Protein AF-A0A3N5GEI8-F1 (afdb_monomer)

Foldseek 3Di:
DDADPQKDWDADPQQKIAIDGDAKDKDKDCPQWDDWPVVPDDPPDDIDIHGIDIDIHDHQWMARRVVRDIDDHDPPPPPPVPPPPDDPDPPDPPPPDDDDDDDDDDD

Secondary structure (DSSP, 8-state):
-EE-TTEEEEE-TTSEEEEEESS-EEEEE-TT--EE-TTTPPTTSPPPEES-EEEEE-TT-EEETTTTEEEPPS------TT--S--SS------------------

Radius of g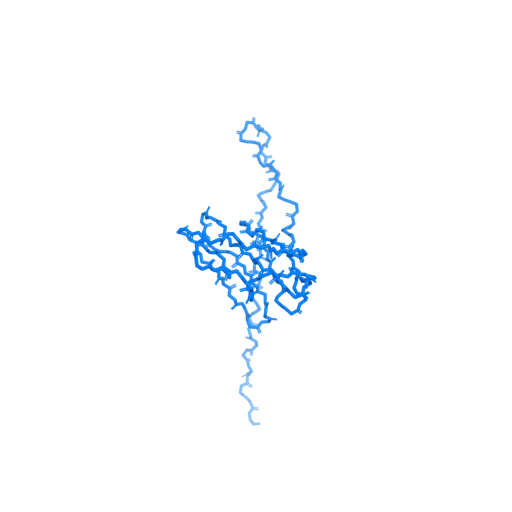yration: 20.86 Å; Cα contacts (8 Å, |Δi|>4): 146; chains: 1; bounding box: 71×23×58 Å

pLDDT: mean 81.74, std 20.76, range [34.25, 97.88]

Nearest PDB structures (foldseek):
  7uqv-assembly1_A  TM=9.604E-01  e=1.994E-05  Pseudobacteroides cellulosolvens ATCC 35603 = DSM 2933
  7uqv-assembly1_B  TM=9.614E-01  e=2.243E-05  Pseudobacteroides cellulosolvens ATCC 35603 = DSM 2933
  7uqv-assembly2_C  TM=9.634E-01  e=3.387E-05  Pseudobacteroides cellulosolvens ATCC 35603 = DSM 2933
  7uqw-assembly1_A  TM=9.668E-01  e=4.821E-05  Synechocystis sp. PCC 6803
  3en0-assembly2_C-2  TM=9.534E-01  e=4.821E-05  Synechocystis sp. PCC 6803

Mean predicted aligned error: 12.39 Å

Sequence (107 aa):
MGIDEDTAALLSGDGVLSDLGAGAVMVVDASGMRFTDSHAIHRGQPVAMMGLKVDFLTTGCKYDLKKREGIVPPPMVHFDPMDRRAPARPPVLLEEMPVGEEGDGGE

Solvent-accessible surface area (backbone atoms only — not comparable to full-atom values): 7064 Å² total; per-residue (Å²): 114,51,69,36,73,73,38,44,80,47,73,46,99,88,41,40,33,33,51,48,61,84,40,40,36,36,43,72,43,60,90,66,45,77,47,69,48,71,89,80,59,58,94,92,56,85,73,54,74,41,52,65,47,76,50,78,30,42,83,64,24,35,32,36,66,85,80,71,41,80,40,78,50,75,86,74,77,80,78,54,92,81,56,83,70,74,69,97,62,80,88,74,86,76,80,80,74,83,78,77,82,79,79,78,89,76,136

Structure (mmCIF, N/CA/C/O backbone):
data_AF-A0A3N5GEI8-F1
#
_entry.id   AF-A0A3N5GEI8-F1
#
loop_
_atom_site.group_PDB
_atom_site.id
_atom_site.type_symbol
_atom_site.label_atom_id
_atom_site.label_alt_id
_atom_site.label_comp_id
_atom_site.label_asym_id
_atom_site.label_entity_id
_atom_site.label_seq_id
_atom_site.pdbx_PDB_ins_code
_atom_site.Cartn_x
_atom_site.Cartn_y
_atom_site.Cartn_z
_atom_site.occupancy
_atom_site.B_iso_or_equiv
_atom_site.auth_seq_id
_atom_site.auth_comp_id
_atom_site.auth_asym_id
_atom_site.auth_atom_id
_atom_site.pdbx_PDB_model_num
ATOM 1 N N . MET A 1 1 ? 0.241 -6.601 1.838 1.00 94.69 1 MET A N 1
ATOM 2 C CA . MET A 1 1 ? 0.202 -6.372 0.382 1.00 94.69 1 MET A CA 1
ATOM 3 C C . MET A 1 1 ? -0.751 -7.379 -0.219 1.00 94.69 1 MET A C 1
ATOM 5 O O . MET A 1 1 ? -0.749 -8.515 0.241 1.00 94.69 1 MET A O 1
ATOM 9 N N . GLY A 1 2 ? -1.572 -6.954 -1.173 1.00 97.19 2 GLY A N 1
ATOM 10 C CA . GLY A 1 2 ? -2.259 -7.863 -2.088 1.00 97.19 2 GLY A CA 1
ATOM 11 C C . GLY A 1 2 ? -1.383 -8.068 -3.318 1.00 97.19 2 GLY A C 1
ATOM 12 O O . GLY A 1 2 ? -0.738 -7.118 -3.753 1.00 97.19 2 GLY A O 1
ATOM 13 N N . ILE A 1 3 ? -1.317 -9.290 -3.826 1.00 97.06 3 ILE A N 1
ATOM 14 C CA . ILE A 1 3 ? -0.589 -9.632 -5.048 1.00 97.06 3 ILE A CA 1
ATOM 15 C C . ILE A 1 3 ? -1.573 -10.415 -5.906 1.00 97.06 3 ILE A C 1
ATOM 17 O O . ILE A 1 3 ? -2.185 -11.363 -5.406 1.00 97.06 3 ILE A O 1
ATOM 21 N N . ASP A 1 4 ? -1.748 -9.983 -7.148 1.00 96.50 4 ASP A N 1
ATOM 22 C CA . ASP A 1 4 ? -2.617 -10.666 -8.100 1.00 96.50 4 ASP A CA 1
ATOM 23 C C . ASP A 1 4 ? -2.007 -11.997 -8.582 1.00 96.50 4 ASP A C 1
ATOM 25 O O . ASP A 1 4 ? -0.840 -12.310 -8.336 1.00 96.50 4 ASP A O 1
ATOM 29 N N . GLU A 1 5 ? -2.810 -12.809 -9.272 1.00 97.12 5 GLU A N 1
ATOM 30 C CA . GLU A 1 5 ? -2.310 -13.997 -9.971 1.00 97.12 5 GLU A CA 1
ATOM 31 C C . GLU A 1 5 ? -1.272 -13.601 -11.035 1.00 97.12 5 GLU A C 1
ATOM 33 O O . GLU A 1 5 ? -1.283 -12.478 -11.544 1.00 97.12 5 GLU A O 1
ATOM 38 N N . ASP A 1 6 ? -0.345 -14.515 -11.341 1.00 94.50 6 ASP A N 1
ATOM 39 C CA . ASP A 1 6 ? 0.734 -14.297 -12.317 1.00 94.50 6 ASP A CA 1
ATOM 40 C C . ASP A 1 6 ? 1.518 -12.991 -12.073 1.00 94.50 6 ASP A C 1
ATOM 42 O O . ASP A 1 6 ? 1.925 -12.282 -12.995 1.00 94.50 6 ASP A O 1
ATOM 46 N N . THR A 1 7 ? 1.670 -12.638 -10.791 1.00 93.81 7 THR A N 1
ATOM 47 C CA . THR A 1 7 ? 2.347 -11.428 -10.322 1.00 93.81 7 THR A CA 1
ATOM 48 C C . THR A 1 7 ? 3.236 -11.757 -9.128 1.00 93.81 7 THR A C 1
ATOM 50 O O . THR A 1 7 ? 2.879 -12.534 -8.243 1.00 93.81 7 THR A O 1
ATOM 53 N N . ALA A 1 8 ? 4.414 -11.147 -9.087 1.00 94.25 8 ALA A N 1
ATOM 54 C CA . ALA A 1 8 ? 5.353 -11.203 -7.983 1.00 94.25 8 ALA A CA 1
ATOM 55 C C . ALA A 1 8 ? 5.686 -9.781 -7.521 1.00 94.25 8 ALA A C 1
ATOM 57 O O . ALA A 1 8 ? 5.774 -8.851 -8.321 1.00 94.25 8 ALA A O 1
ATOM 58 N N . ALA A 1 9 ? 5.909 -9.626 -6.219 1.00 94.88 9 ALA A N 1
ATOM 59 C CA . ALA A 1 9 ? 6.430 -8.398 -5.639 1.00 94.88 9 ALA A CA 1
ATOM 60 C C . ALA A 1 9 ? 7.907 -8.618 -5.291 1.00 94.88 9 ALA A C 1
ATOM 62 O O . ALA A 1 9 ? 8.231 -9.421 -4.414 1.00 94.88 9 ALA A O 1
ATOM 63 N N . LEU A 1 10 ? 8.801 -7.932 -5.996 1.00 94.88 10 LEU A N 1
ATOM 64 C CA . LEU A 1 10 ? 10.242 -8.020 -5.782 1.00 94.88 10 LEU A CA 1
ATOM 65 C C . LEU A 1 10 ? 10.674 -6.934 -4.804 1.00 94.88 10 LEU A C 1
ATOM 67 O O . LEU A 1 10 ? 10.351 -5.765 -5.000 1.00 94.88 10 LEU A O 1
ATOM 71 N N . LEU A 1 11 ? 11.404 -7.320 -3.757 1.00 95.44 11 LEU A N 1
ATOM 72 C CA . LEU A 1 11 ? 11.957 -6.398 -2.769 1.00 95.44 11 LEU A CA 1
ATOM 73 C C . LEU A 1 11 ? 13.478 -6.327 -2.904 1.00 95.44 11 LEU A C 1
ATOM 75 O O . LEU A 1 11 ? 14.179 -7.299 -2.620 1.00 95.44 11 LEU A O 1
ATOM 79 N N . SER A 1 12 ? 13.977 -5.158 -3.287 1.00 94.88 12 SER A N 1
ATOM 80 C CA . SER A 1 12 ? 15.405 -4.865 -3.374 1.00 94.88 12 SER A CA 1
ATOM 81 C C . SER A 1 12 ? 16.021 -4.599 -1.996 1.00 94.88 12 SER A C 1
ATOM 83 O O . SER A 1 12 ? 15.343 -4.188 -1.050 1.00 94.88 12 SER A O 1
ATOM 85 N N . GLY A 1 13 ? 17.338 -4.796 -1.872 1.00 96.75 13 GLY A N 1
ATOM 86 C CA . GLY A 1 13 ? 18.073 -4.588 -0.614 1.00 96.75 13 GLY A CA 1
ATOM 87 C C . GLY A 1 13 ? 18.076 -3.136 -0.111 1.00 96.75 13 GLY A C 1
ATOM 88 O O . GLY A 1 13 ? 18.300 -2.882 1.072 1.00 96.75 13 GLY A O 1
ATOM 89 N N . ASP A 1 14 ? 17.778 -2.175 -0.982 1.00 95.62 14 ASP A N 1
ATOM 90 C CA . ASP A 1 14 ? 17.604 -0.764 -0.638 1.00 95.62 14 ASP A CA 1
ATOM 91 C C . ASP A 1 14 ? 16.212 -0.440 -0.057 1.00 95.62 14 ASP A C 1
ATOM 93 O O . ASP A 1 14 ? 16.023 0.645 0.503 1.00 95.62 14 ASP A O 1
ATOM 97 N N . GLY A 1 15 ? 15.275 -1.393 -0.083 1.00 96.31 15 GLY A N 1
ATOM 98 C CA . GLY A 1 15 ? 13.911 -1.244 0.422 1.00 96.31 15 GLY A CA 1
ATOM 99 C C . GLY A 1 15 ? 12.898 -0.783 -0.626 1.00 96.31 15 GLY A C 1
ATOM 100 O O . GLY A 1 15 ? 11.801 -0.366 -0.248 1.00 96.31 15 GLY A O 1
ATOM 101 N N . VAL A 1 16 ? 13.244 -0.837 -1.915 1.00 97.31 16 VAL A N 1
ATOM 102 C CA . VAL A 1 16 ? 12.314 -0.543 -3.008 1.00 97.31 16 VAL A CA 1
ATOM 103 C C . VAL A 1 16 ? 11.596 -1.818 -3.450 1.00 97.31 16 VAL A C 1
ATOM 105 O O . VAL A 1 16 ? 12.223 -2.839 -3.726 1.00 97.31 16 VAL A O 1
ATOM 108 N N . LEU A 1 17 ? 10.268 -1.744 -3.515 1.00 96.56 17 LEU A N 1
ATOM 109 C CA . LEU A 1 17 ? 9.397 -2.774 -4.067 1.00 96.56 17 LEU A CA 1
ATOM 110 C C . LEU A 1 17 ? 9.105 -2.487 -5.545 1.00 96.56 17 LEU A C 1
ATOM 112 O O . LEU A 1 17 ? 8.819 -1.340 -5.892 1.00 96.56 17 LEU A O 1
ATOM 116 N N . SER A 1 18 ? 9.091 -3.511 -6.391 1.00 93.44 18 SER A N 1
ATOM 117 C CA . SER A 1 18 ? 8.606 -3.439 -7.776 1.00 93.44 18 SER A CA 1
ATOM 118 C C . SER A 1 18 ? 7.700 -4.623 -8.105 1.00 93.44 18 SER A C 1
ATOM 120 O O . SER A 1 18 ? 7.852 -5.700 -7.522 1.00 93.44 18 SER A O 1
ATOM 122 N N . ASP A 1 19 ? 6.769 -4.437 -9.037 1.00 92.12 19 ASP A N 1
ATOM 123 C CA . ASP A 1 19 ? 5.972 -5.535 -9.578 1.00 92.12 19 ASP A CA 1
ATOM 124 C C . ASP A 1 19 ? 6.730 -6.278 -10.692 1.00 92.12 19 ASP A C 1
ATOM 126 O O . ASP A 1 19 ? 7.563 -5.710 -11.400 1.00 92.12 19 ASP A O 1
ATOM 130 N N . LEU A 1 20 ? 6.449 -7.571 -10.825 1.00 89.25 20 LEU A N 1
ATOM 131 C CA . LEU A 1 20 ? 6.822 -8.385 -11.973 1.00 89.25 20 LEU A CA 1
ATOM 132 C C . LEU A 1 20 ? 5.640 -9.290 -12.305 1.00 89.25 20 LEU A C 1
ATOM 134 O O . LEU A 1 20 ? 5.302 -10.157 -11.505 1.00 89.25 20 LEU A O 1
ATOM 138 N N . GLY A 1 21 ? 5.035 -9.123 -13.474 1.00 88.94 21 GLY A N 1
ATOM 139 C CA . GLY A 1 21 ? 3.924 -9.967 -13.904 1.00 88.94 21 GLY A CA 1
ATOM 140 C C . GLY A 1 21 ? 2.878 -9.211 -14.703 1.00 88.94 21 GLY A C 1
ATOM 141 O O . GLY A 1 21 ? 3.111 -8.085 -15.140 1.00 88.94 21 GLY A O 1
ATOM 142 N N . ALA A 1 22 ? 1.735 -9.861 -14.910 1.00 89.81 22 ALA A N 1
ATOM 143 C CA . ALA A 1 22 ? 0.633 -9.325 -15.707 1.00 89.81 22 ALA A CA 1
ATOM 144 C C . ALA A 1 22 ? -0.428 -8.574 -14.881 1.00 89.81 22 ALA A C 1
ATOM 146 O O . ALA A 1 22 ? -1.255 -7.864 -15.456 1.00 89.81 22 ALA A O 1
ATOM 147 N N . GLY A 1 23 ? -0.438 -8.754 -13.559 1.00 92.94 23 GLY A N 1
ATOM 148 C CA . GLY A 1 23 ? -1.391 -8.125 -12.647 1.00 92.94 23 GLY A CA 1
ATOM 149 C C . GLY A 1 23 ? -0.810 -6.922 -11.909 1.00 92.94 23 GLY A C 1
ATOM 150 O O . GLY A 1 23 ? 0.038 -6.193 -12.427 1.00 92.94 23 GLY A O 1
ATOM 151 N N . ALA A 1 24 ? -1.300 -6.694 -10.691 1.00 94.00 24 ALA A N 1
ATOM 152 C CA . ALA A 1 24 ? -0.866 -5.597 -9.842 1.00 94.00 24 ALA A CA 1
ATOM 153 C C . ALA A 1 24 ? -0.440 -6.056 -8.439 1.00 94.00 24 ALA A C 1
ATOM 155 O O . ALA A 1 24 ? -0.859 -7.091 -7.913 1.00 94.00 24 ALA A O 1
ATOM 156 N N . VAL A 1 25 ? 0.367 -5.215 -7.792 1.00 96.88 25 VAL A N 1
ATOM 157 C CA . VAL A 1 25 ? 0.654 -5.303 -6.358 1.00 96.88 25 VAL A CA 1
ATOM 158 C C . VAL A 1 25 ? -0.076 -4.171 -5.640 1.00 96.88 25 VAL A C 1
ATOM 160 O O . VAL A 1 25 ? 0.168 -2.995 -5.890 1.00 96.88 25 VAL A O 1
ATOM 163 N N . MET A 1 26 ? -0.963 -4.510 -4.707 1.00 97.31 26 MET A N 1
ATOM 164 C CA . MET A 1 26 ? -1.657 -3.548 -3.852 1.00 97.31 26 MET A CA 1
ATOM 165 C C . MET A 1 26 ? -0.895 -3.353 -2.538 1.00 97.31 26 MET A C 1
ATOM 167 O O . MET A 1 26 ? -0.774 -4.269 -1.711 1.00 97.31 26 MET A O 1
ATOM 171 N N . VAL A 1 27 ? -0.450 -2.125 -2.289 1.00 97.62 27 VAL A N 1
ATOM 172 C CA . VAL A 1 27 ? 0.114 -1.704 -1.007 1.00 97.62 27 VAL A CA 1
ATOM 173 C C . VAL A 1 27 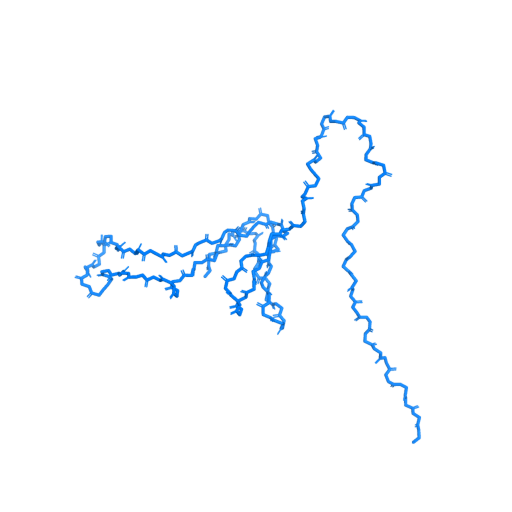? -0.957 -0.958 -0.223 1.00 97.62 27 VAL A C 1
ATOM 175 O O . VAL A 1 27 ? -1.420 0.102 -0.626 1.00 97.62 27 VAL A O 1
ATOM 178 N N . VAL A 1 28 ? -1.343 -1.525 0.919 1.00 97.44 28 VAL A N 1
ATOM 179 C CA . VAL A 1 28 ? -2.240 -0.883 1.886 1.00 97.44 28 VAL A CA 1
ATOM 180 C C . VAL A 1 28 ? -1.392 -0.408 3.055 1.00 97.44 28 VAL A C 1
ATOM 182 O O . VAL A 1 28 ? -0.797 -1.231 3.754 1.00 97.44 28 VAL A O 1
ATOM 185 N N . ASP A 1 29 ? -1.345 0.903 3.266 1.00 97.38 29 ASP A N 1
ATOM 186 C CA . ASP A 1 29 ? -0.643 1.526 4.378 1.00 97.38 29 ASP A CA 1
ATOM 187 C C . ASP A 1 29 ? -1.627 2.144 5.383 1.00 97.38 29 ASP A C 1
ATOM 189 O O . ASP A 1 29 ? -2.379 3.076 5.083 1.00 97.38 29 ASP A O 1
ATOM 193 N N . ALA A 1 30 ? -1.593 1.612 6.606 1.00 96.38 30 ALA A N 1
ATOM 194 C CA . ALA A 1 30 ? -2.394 2.064 7.734 1.00 96.38 30 ALA A CA 1
ATOM 195 C C . ALA A 1 30 ? -1.632 2.967 8.723 1.00 96.38 30 ALA A C 1
ATOM 197 O O . ALA A 1 30 ? -2.198 3.322 9.754 1.00 96.38 30 ALA A O 1
ATOM 198 N N . SER A 1 31 ? -0.383 3.373 8.457 1.00 96.12 31 SER A N 1
ATOM 199 C CA . SER A 1 31 ? 0.372 4.234 9.387 1.00 96.12 31 SER A CA 1
ATOM 200 C C . SER A 1 31 ? -0.246 5.617 9.575 1.00 96.12 31 SER A C 1
ATOM 202 O O . SER A 1 31 ? -0.040 6.236 10.613 1.00 96.12 31 SER A O 1
ATOM 204 N N . GLY A 1 32 ? -0.999 6.101 8.582 1.00 95.62 32 GLY A N 1
ATOM 205 C CA . GLY A 1 32 ? -1.779 7.341 8.656 1.00 95.62 32 GLY A CA 1
ATOM 206 C C . GLY A 1 32 ? -3.233 7.151 9.107 1.00 95.62 32 GLY A C 1
ATOM 207 O O . GLY A 1 32 ? -3.999 8.117 9.098 1.00 95.62 32 GLY A O 1
ATOM 208 N N . MET A 1 33 ? -3.642 5.931 9.475 1.00 97.44 33 MET A N 1
ATOM 209 C CA . MET A 1 33 ? -5.029 5.638 9.832 1.00 97.44 33 MET A CA 1
ATOM 210 C C . MET A 1 33 ? -5.415 6.361 11.126 1.00 97.44 33 MET A C 1
ATOM 212 O O . MET A 1 33 ? -4.741 6.258 12.148 1.00 97.44 33 MET A O 1
ATOM 216 N N . ARG A 1 34 ? -6.533 7.088 11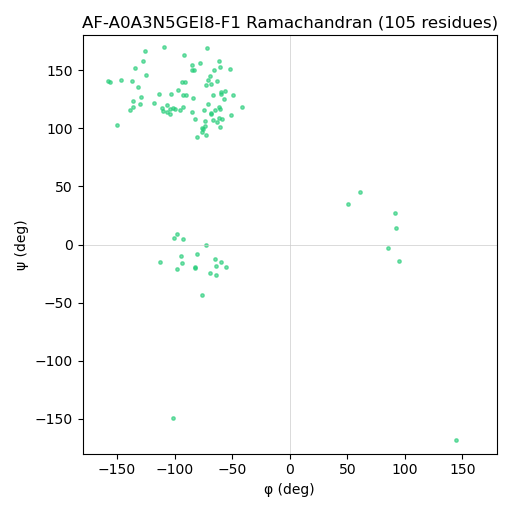.086 1.00 97.62 34 ARG A N 1
ATOM 217 C CA . ARG A 1 34 ? -7.002 7.933 12.197 1.00 97.62 34 ARG A CA 1
ATOM 218 C C . ARG A 1 34 ? -8.069 7.266 13.054 1.00 97.62 34 ARG A C 1
ATOM 220 O O . ARG A 1 34 ? -8.298 7.702 14.177 1.00 97.62 34 ARG A O 1
ATOM 227 N N . PHE A 1 35 ? -8.759 6.261 12.520 1.00 97.62 35 PHE A N 1
ATOM 228 C CA . PHE A 1 35 ? -9.829 5.570 13.231 1.00 97.62 35 PHE A CA 1
ATOM 229 C C . PHE A 1 35 ? -10.050 4.158 12.682 1.00 97.62 35 PHE A C 1
ATOM 231 O O . PHE A 1 35 ? -10.044 3.962 11.464 1.00 97.62 35 PHE A O 1
ATOM 238 N N . THR A 1 36 ? -10.294 3.216 13.598 1.00 97.25 36 THR A N 1
ATOM 239 C CA . THR A 1 36 ? -10.841 1.885 13.318 1.00 97.25 36 THR A CA 1
ATOM 240 C C . THR A 1 36 ? -11.724 1.401 14.470 1.00 97.25 36 THR A C 1
ATOM 242 O O . THR A 1 36 ? -11.392 1.608 15.641 1.00 97.25 36 THR A O 1
ATOM 245 N N . ASP A 1 37 ? -12.833 0.734 14.156 1.00 97.38 37 ASP A N 1
ATOM 246 C CA . ASP A 1 37 ? -13.718 0.080 15.131 1.00 97.38 37 ASP A CA 1
ATOM 247 C C . ASP A 1 37 ? -13.449 -1.429 15.270 1.00 97.38 37 ASP A C 1
ATOM 249 O O . ASP A 1 37 ? -14.169 -2.126 15.987 1.00 97.38 37 ASP A O 1
ATOM 253 N N . SER A 1 38 ? -12.363 -1.936 14.669 1.00 94.94 38 SER A N 1
ATOM 254 C CA . SER A 1 38 ? -12.019 -3.368 14.630 1.00 94.94 38 SER A CA 1
ATOM 255 C C . SER A 1 38 ? -11.925 -4.051 16.001 1.00 94.94 38 SER A C 1
ATOM 257 O O . SER A 1 38 ? -11.971 -5.273 16.085 1.00 94.94 38 SER A O 1
ATOM 259 N N . HIS A 1 39 ? -11.767 -3.275 17.074 1.00 95.69 39 HIS A N 1
ATOM 260 C CA . HIS A 1 39 ? -11.696 -3.753 18.454 1.00 95.69 39 HIS A CA 1
ATOM 261 C C . HIS A 1 39 ? -13.072 -4.009 19.097 1.00 95.69 39 HIS A C 1
ATOM 263 O O . HIS A 1 39 ? -13.142 -4.713 20.101 1.00 95.69 39 HIS A O 1
ATOM 269 N N . ALA A 1 40 ? -14.146 -3.427 18.558 1.00 95.94 40 ALA A N 1
ATOM 270 C CA . ALA A 1 40 ? -15.485 -3.444 19.152 1.00 95.94 40 ALA A CA 1
ATOM 271 C C . ALA A 1 40 ? -16.507 -4.260 18.343 1.00 95.94 40 ALA A C 1
ATOM 273 O O . ALA A 1 40 ? -17.578 -4.586 18.856 1.00 95.94 40 ALA A O 1
ATOM 274 N N . ILE A 1 41 ? -16.200 -4.592 17.088 1.00 96.81 41 ILE A N 1
ATOM 275 C CA . ILE A 1 41 ? -17.120 -5.311 16.201 1.00 96.81 41 ILE A CA 1
ATOM 276 C C . ILE A 1 41 ? -17.050 -6.838 16.381 1.00 96.81 41 ILE A C 1
ATOM 278 O O . ILE A 1 41 ? -16.028 -7.409 16.763 1.00 96.81 41 ILE A O 1
ATOM 282 N N . HIS A 1 42 ? -18.144 -7.525 16.046 1.00 95.94 42 HIS A N 1
ATOM 283 C CA . HIS A 1 42 ? -18.219 -8.988 16.052 1.00 95.94 42 HIS A CA 1
ATOM 284 C C . HIS A 1 42 ? -17.862 -9.602 14.693 1.00 95.94 42 HIS A C 1
ATOM 286 O O . HIS A 1 42 ? -17.897 -8.950 13.651 1.00 95.94 42 HIS A O 1
ATOM 292 N N . ARG A 1 43 ? -17.568 -10.908 14.687 1.00 95.50 43 ARG A N 1
ATOM 293 C CA . ARG A 1 43 ? -17.289 -11.655 13.454 1.00 95.50 43 ARG A CA 1
ATOM 294 C C . ARG A 1 43 ? -18.456 -11.527 12.467 1.00 95.50 43 ARG A C 1
ATOM 296 O O . ARG A 1 43 ? -19.607 -11.741 12.838 1.00 95.50 43 ARG A O 1
ATOM 303 N N . GLY A 1 44 ? -18.139 -11.219 11.212 1.00 95.94 44 GLY A N 1
ATOM 304 C CA . GLY A 1 44 ? -19.128 -11.032 10.145 1.00 95.94 44 GLY A CA 1
ATOM 305 C C . GLY A 1 44 ? -19.726 -9.624 10.066 1.00 95.94 44 GLY A C 1
ATOM 306 O O . GLY A 1 44 ? -20.495 -9.364 9.148 1.00 95.94 44 GLY A O 1
ATOM 307 N N . GLN A 1 45 ? -19.371 -8.718 10.982 1.00 97.25 45 GLN A N 1
ATOM 308 C CA . GLN A 1 45 ? -19.695 -7.297 10.859 1.00 97.25 45 GLN A CA 1
ATOM 309 C C . GLN A 1 45 ? -18.637 -6.573 10.006 1.00 97.25 45 GLN A C 1
ATOM 311 O O . GLN A 1 45 ? -17.473 -6.987 9.997 1.00 97.25 45 GLN A O 1
ATOM 316 N N . PRO A 1 46 ? -19.019 -5.507 9.282 1.00 96.56 46 PRO A N 1
ATOM 317 C CA . PRO A 1 46 ? -18.067 -4.674 8.555 1.00 96.56 46 PRO A CA 1
ATOM 318 C C . PRO A 1 46 ? -17.127 -3.927 9.514 1.00 96.56 46 PRO A C 1
ATOM 320 O O . PRO A 1 46 ? -17.517 -3.589 10.628 1.00 96.56 46 PRO A O 1
ATOM 323 N N . VAL A 1 47 ? -15.903 -3.650 9.051 1.00 96.50 47 VAL A N 1
ATOM 324 C CA . VAL A 1 47 ? -14.891 -2.862 9.776 1.00 96.50 47 VAL A CA 1
ATOM 325 C C . VAL A 1 47 ? -14.831 -1.458 9.183 1.00 96.50 47 VAL A C 1
ATOM 327 O O . VAL A 1 47 ? -14.657 -1.301 7.973 1.00 96.50 47 VAL A O 1
ATOM 330 N N . ALA A 1 48 ? -14.911 -0.437 10.026 1.00 97.19 48 ALA A N 1
ATOM 331 C CA . ALA A 1 48 ? -14.667 0.945 9.652 1.00 97.19 48 ALA A CA 1
ATOM 332 C C . ALA A 1 48 ? -13.152 1.233 9.694 1.00 97.19 48 ALA A C 1
ATOM 334 O O . ALA A 1 48 ? -12.521 1.028 10.724 1.00 97.19 48 ALA A O 1
ATOM 335 N N . MET A 1 49 ? -12.553 1.742 8.609 1.00 97.56 49 MET A N 1
ATOM 336 C CA . MET A 1 49 ? -11.143 2.179 8.571 1.00 97.56 49 MET A CA 1
ATOM 337 C C . MET A 1 49 ? -10.999 3.523 7.848 1.00 97.56 49 MET A C 1
ATOM 339 O O . MET A 1 49 ? -11.315 3.632 6.666 1.00 97.56 49 MET A O 1
ATOM 343 N N . MET A 1 50 ? -10.522 4.555 8.552 1.00 97.88 50 MET A N 1
ATOM 344 C CA . MET A 1 50 ? -10.494 5.941 8.062 1.00 97.88 50 MET A CA 1
ATOM 345 C C . MET A 1 50 ? -9.063 6.460 7.971 1.00 97.88 50 MET A C 1
ATOM 347 O O . MET A 1 50 ? -8.369 6.562 8.983 1.00 97.88 50 MET A O 1
ATOM 351 N N . GLY A 1 51 ? -8.651 6.870 6.769 1.00 96.88 51 GLY A N 1
ATOM 352 C CA . GLY A 1 51 ? -7.302 7.387 6.508 1.00 96.88 51 GLY A CA 1
ATOM 353 C C . GLY A 1 51 ? -6.293 6.322 6.076 1.00 96.88 51 GLY A C 1
ATOM 354 O O . GLY A 1 51 ? -5.104 6.489 6.322 1.00 96.88 51 GLY A O 1
ATOM 355 N N . LEU A 1 52 ? -6.756 5.232 5.457 1.00 97.00 52 LEU A N 1
ATOM 356 C CA . LEU A 1 52 ? -5.869 4.314 4.746 1.00 97.00 52 LEU A CA 1
ATOM 357 C C . LEU A 1 52 ? -5.299 5.000 3.503 1.00 97.00 52 LEU A C 1
ATOM 359 O O . LEU A 1 5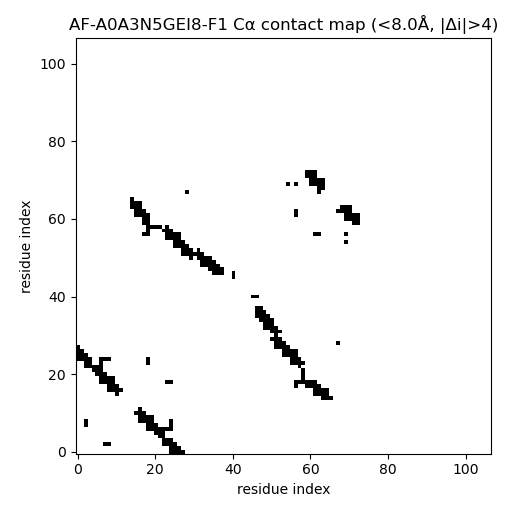2 ? -6.029 5.666 2.767 1.00 97.00 52 LEU A O 1
ATOM 363 N N . LYS A 1 53 ? -4.010 4.782 3.255 1.00 97.56 53 LYS A N 1
ATOM 364 C CA . LYS A 1 53 ? -3.389 5.040 1.960 1.00 97.56 53 LYS A CA 1
ATOM 365 C C . LYS A 1 53 ? -3.338 3.718 1.193 1.00 97.56 53 LYS A C 1
ATOM 367 O O . LYS A 1 53 ? -2.935 2.698 1.752 1.00 97.56 53 LYS A O 1
ATOM 372 N N . VAL A 1 54 ? -3.751 3.734 -0.070 1.00 97.44 54 VAL A N 1
ATOM 373 C CA . VAL A 1 54 ? -3.709 2.556 -0.941 1.00 97.44 54 VAL A CA 1
ATOM 374 C C . VAL A 1 54 ? -3.035 2.939 -2.248 1.00 97.44 54 VAL A C 1
ATOM 376 O O . VAL A 1 54 ? -3.534 3.816 -2.947 1.00 97.44 54 VAL A O 1
ATOM 379 N N . ASP A 1 55 ? -1.939 2.257 -2.566 1.00 97.12 55 ASP A N 1
ATOM 380 C CA . ASP A 1 55 ? -1.239 2.385 -3.842 1.00 97.12 55 ASP A CA 1
ATOM 381 C C . ASP A 1 55 ? -1.363 1.058 -4.607 1.00 97.12 55 ASP A C 1
ATOM 383 O O . ASP A 1 55 ? -1.078 -0.013 -4.066 1.00 97.12 55 ASP A O 1
ATOM 387 N N . PHE A 1 56 ? -1.788 1.129 -5.869 1.00 95.19 56 PHE A N 1
ATOM 388 C CA . PHE A 1 56 ? -1.779 -0.002 -6.798 1.00 95.19 56 PHE A CA 1
ATOM 389 C C . PHE A 1 56 ? -0.577 0.134 -7.727 1.00 95.19 56 PHE A C 1
ATOM 391 O O . PHE A 1 56 ? -0.467 1.102 -8.481 1.00 95.19 56 PHE A O 1
ATOM 398 N N . LEU A 1 57 ? 0.329 -0.833 -7.663 1.00 94.69 57 LEU A N 1
ATOM 399 C CA . LEU A 1 57 ? 1.507 -0.905 -8.508 1.00 94.69 57 LEU A CA 1
ATOM 400 C C . LEU A 1 57 ? 1.203 -1.793 -9.703 1.00 94.69 57 LEU A C 1
ATOM 402 O O . LEU A 1 57 ? 0.953 -2.983 -9.542 1.00 94.69 57 LEU A O 1
ATOM 406 N N . THR A 1 58 ? 1.224 -1.183 -10.879 1.00 91.62 58 THR A N 1
ATOM 407 C CA . THR A 1 58 ? 1.207 -1.867 -12.175 1.00 91.62 58 THR A CA 1
ATOM 408 C C . THR A 1 58 ? 2.577 -1.715 -12.817 1.00 91.62 58 THR A C 1
ATOM 410 O O . THR A 1 58 ? 3.376 -0.902 -12.346 1.00 91.62 58 THR A O 1
ATOM 413 N N . THR A 1 59 ? 2.818 -2.448 -13.902 1.00 87.56 59 THR A N 1
ATOM 414 C CA . THR A 1 59 ? 4.122 -2.538 -14.561 1.00 87.56 59 THR A CA 1
ATOM 415 C C . THR A 1 59 ? 4.858 -1.204 -14.655 1.00 87.56 59 THR A C 1
ATOM 417 O O . THR A 1 59 ? 4.411 -0.254 -15.301 1.00 87.56 59 THR A O 1
ATOM 420 N N . GLY A 1 60 ? 6.029 -1.160 -14.021 1.00 87.56 60 GLY A N 1
ATOM 421 C CA . GLY A 1 60 ? 6.928 -0.006 -14.020 1.00 87.56 60 GLY A CA 1
ATOM 422 C C . GLY A 1 60 ? 6.763 0.920 -12.813 1.00 87.56 60 GLY A C 1
ATOM 423 O O . GLY A 1 60 ? 7.658 1.729 -12.553 1.00 87.56 60 GLY A O 1
ATOM 424 N N . CYS A 1 61 ? 5.683 0.792 -12.040 1.00 93.19 61 CYS A N 1
ATOM 425 C CA . CYS A 1 61 ? 5.569 1.434 -10.735 1.00 93.19 61 CYS A CA 1
ATOM 426 C C . CYS A 1 61 ? 6.530 0.786 -9.731 1.00 93.19 61 CYS A C 1
ATOM 428 O O . CYS A 1 61 ? 6.743 -0.426 -9.718 1.00 93.19 61 CYS A O 1
ATOM 430 N N . LYS A 1 62 ? 7.079 1.598 -8.828 1.00 95.81 62 LYS A N 1
ATOM 431 C CA . LYS A 1 62 ? 7.854 1.118 -7.676 1.00 95.81 62 LYS A CA 1
ATOM 432 C C . LYS A 1 62 ? 7.272 1.682 -6.381 1.00 95.81 62 LYS A C 1
ATOM 434 O O . LYS A 1 62 ? 6.449 2.594 -6.413 1.00 95.81 62 LYS A O 1
ATOM 439 N N . TYR A 1 63 ? 7.673 1.152 -5.232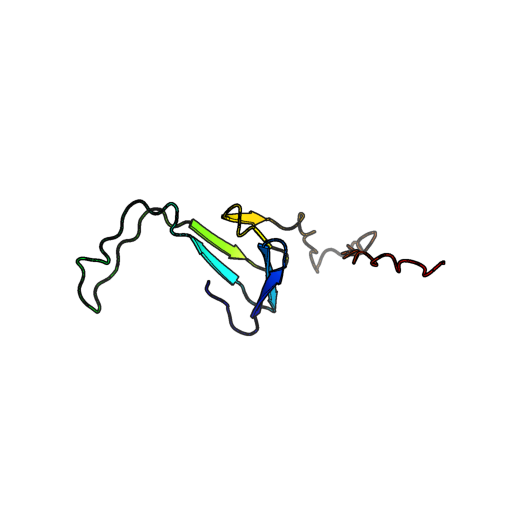 1.00 97.62 63 TYR A N 1
ATOM 440 C CA . TYR A 1 63 ? 7.279 1.669 -3.919 1.00 97.62 63 TYR A CA 1
ATOM 441 C C . TYR A 1 63 ? 8.484 1.712 -2.984 1.00 97.62 63 TYR A C 1
ATOM 443 O O . TYR A 1 63 ? 9.116 0.689 -2.737 1.00 97.62 63 TYR A O 1
ATOM 451 N N . ASP A 1 64 ? 8.794 2.878 -2.429 1.00 97.62 64 ASP A N 1
ATOM 452 C CA . ASP A 1 64 ? 9.819 3.029 -1.395 1.00 97.62 64 ASP A CA 1
ATOM 453 C C . ASP A 1 64 ? 9.203 2.677 -0.034 1.00 97.62 64 ASP A C 1
ATOM 455 O O . ASP A 1 64 ? 8.386 3.428 0.507 1.00 97.62 64 ASP A O 1
ATOM 459 N N . LEU A 1 65 ? 9.575 1.527 0.541 1.00 96.38 65 LEU A N 1
ATOM 460 C CA . LEU A 1 65 ? 9.022 1.072 1.823 1.00 96.38 65 LEU A CA 1
ATOM 461 C C . LEU A 1 65 ? 9.468 1.926 3.011 1.00 96.38 65 LEU A C 1
ATOM 463 O O . LEU A 1 65 ? 8.769 1.965 4.025 1.00 96.38 65 LEU A O 1
ATOM 467 N N . LYS A 1 66 ? 10.618 2.602 2.910 1.00 96.25 66 LYS A N 1
ATOM 468 C CA . LYS A 1 66 ? 11.141 3.452 3.987 1.00 96.25 66 LYS A CA 1
ATOM 469 C C . LYS A 1 66 ? 10.371 4.765 4.042 1.00 96.25 66 LYS A C 1
ATOM 471 O O . LYS A 1 66 ? 9.994 5.200 5.127 1.00 96.25 66 LYS A O 1
ATOM 476 N N . LYS A 1 67 ? 10.110 5.367 2.879 1.00 97.06 67 LYS A N 1
ATOM 477 C CA . LYS A 1 67 ? 9.320 6.604 2.757 1.00 97.06 67 LYS A CA 1
ATOM 478 C C . LYS A 1 67 ? 7.818 6.362 2.773 1.00 97.06 67 LYS A C 1
ATOM 480 O O . LYS A 1 67 ? 7.070 7.278 3.087 1.00 97.06 67 LYS A O 1
ATOM 485 N N . ARG A 1 68 ? 7.391 5.129 2.482 1.00 96.94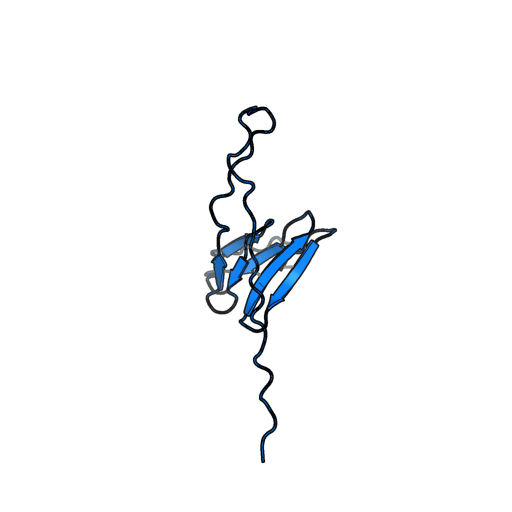 68 ARG A N 1
ATOM 486 C CA . ARG A 1 68 ? 5.988 4.734 2.302 1.00 96.94 68 ARG A CA 1
ATOM 487 C C . ARG A 1 68 ? 5.335 5.484 1.144 1.00 96.94 68 ARG A C 1
ATOM 489 O O . ARG A 1 68 ? 4.213 5.980 1.252 1.00 96.94 68 ARG A O 1
ATOM 496 N N . GLU A 1 69 ? 6.041 5.565 0.023 1.00 97.00 69 GLU A N 1
ATOM 497 C CA . GLU A 1 69 ? 5.644 6.352 -1.145 1.00 97.00 69 GLU A CA 1
ATOM 498 C C . GLU A 1 69 ? 5.747 5.544 -2.438 1.00 97.00 69 GLU A C 1
ATOM 500 O O . GLU A 1 69 ? 6.739 4.853 -2.677 1.00 97.00 69 GLU A O 1
ATOM 505 N N . GLY A 1 70 ? 4.718 5.656 -3.282 1.00 95.81 70 GLY A N 1
ATOM 506 C CA . GLY A 1 70 ? 4.750 5.146 -4.644 1.00 95.81 70 GLY A CA 1
ATOM 507 C C . GLY A 1 70 ? 5.650 6.012 -5.523 1.00 95.81 70 GLY A C 1
ATOM 508 O O . GLY A 1 70 ? 5.615 7.240 -5.465 1.00 95.81 70 GLY A O 1
ATOM 509 N N . ILE A 1 71 ? 6.447 5.357 -6.354 1.00 95.44 71 ILE A N 1
ATOM 510 C CA . ILE A 1 71 ? 7.311 5.962 -7.359 1.00 95.44 71 ILE A CA 1
ATOM 511 C C . ILE A 1 71 ? 6.657 5.685 -8.708 1.00 95.44 71 ILE A C 1
ATOM 513 O O . ILE A 1 71 ? 6.545 4.532 -9.134 1.00 95.44 71 ILE A O 1
ATOM 517 N N . VAL A 1 72 ? 6.205 6.749 -9.366 1.00 90.38 72 VAL A N 1
ATOM 518 C CA . VAL A 1 72 ? 5.591 6.648 -10.692 1.00 90.38 72 VAL A CA 1
ATOM 519 C C . VAL A 1 72 ? 6.652 6.310 -11.744 1.00 90.38 72 VAL A C 1
ATOM 521 O O . VAL A 1 72 ? 7.768 6.837 -11.667 1.00 90.38 72 VAL A O 1
ATOM 524 N N . PRO A 1 73 ? 6.333 5.459 -12.734 1.00 84.56 73 PRO A N 1
ATOM 525 C CA . PRO A 1 73 ? 7.228 5.239 -13.856 1.00 84.56 73 PRO A CA 1
ATOM 526 C C . PRO A 1 73 ? 7.441 6.553 -14.625 1.00 84.56 73 PRO A C 1
ATOM 528 O O . PRO A 1 73 ? 6.590 7.452 -14.574 1.00 84.56 73 PRO A O 1
ATOM 531 N N . PRO A 1 74 ? 8.546 6.674 -15.384 1.00 78.31 74 PRO A N 1
ATOM 532 C CA . PRO A 1 74 ? 8.657 7.727 -16.381 1.00 78.31 74 PRO A CA 1
ATOM 533 C C . PRO A 1 74 ? 7.423 7.702 -17.297 1.00 78.31 74 PRO A C 1
ATOM 535 O O . PRO A 1 74 ? 6.835 6.633 -17.483 1.00 78.31 74 PRO A O 1
ATOM 538 N N . PRO A 1 75 ? 7.011 8.851 -17.869 1.00 75.75 75 PRO A N 1
ATOM 539 C CA . PRO A 1 75 ? 5.828 8.916 -18.715 1.00 75.75 75 PRO A CA 1
ATOM 540 C C . PRO A 1 75 ? 5.909 7.839 -19.794 1.00 75.75 75 PRO A C 1
ATOM 542 O O . PRO A 1 75 ? 6.770 7.889 -20.675 1.00 75.75 75 PRO A O 1
ATOM 545 N N . MET A 1 76 ? 5.026 6.842 -19.693 1.00 58.88 76 MET A N 1
ATOM 546 C CA . MET A 1 76 ? 4.908 5.817 -20.715 1.00 58.88 76 MET A CA 1
ATOM 547 C C . MET A 1 76 ? 4.514 6.530 -22.003 1.00 58.88 76 MET A C 1
ATOM 549 O O . MET A 1 76 ? 3.472 7.185 -22.067 1.00 58.88 76 MET A O 1
ATOM 553 N N . VAL A 1 77 ? 5.363 6.436 -23.025 1.00 54.16 77 VAL A N 1
ATOM 554 C CA . VAL A 1 77 ? 4.963 6.794 -24.384 1.00 54.16 77 VAL A CA 1
ATOM 555 C C . VAL A 1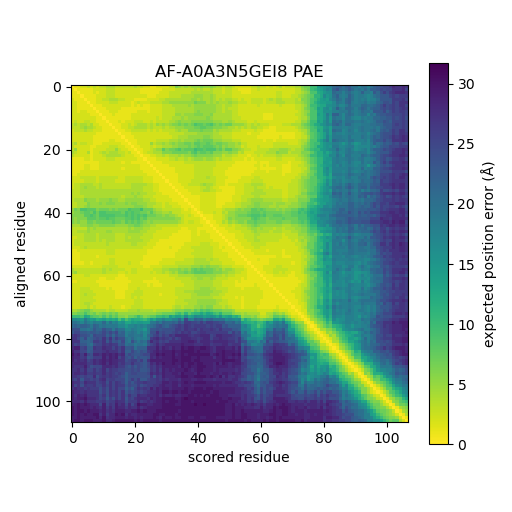 77 ? 3.784 5.896 -24.724 1.00 54.16 77 VAL A C 1
ATOM 557 O O . VAL A 1 77 ? 3.948 4.688 -24.882 1.00 54.16 77 VAL A O 1
ATOM 560 N N . HIS A 1 78 ? 2.587 6.478 -24.770 1.00 53.19 78 HIS A N 1
ATOM 561 C CA . HIS A 1 78 ? 1.413 5.792 -25.278 1.00 53.19 78 HIS A CA 1
ATOM 562 C C . HIS A 1 78 ? 1.704 5.440 -26.735 1.00 53.19 78 HIS A C 1
ATOM 564 O O . HIS A 1 78 ? 1.693 6.305 -27.609 1.00 53.19 78 HIS A O 1
ATOM 570 N N . PHE A 1 79 ? 2.054 4.181 -26.974 1.00 48.38 79 PHE A N 1
ATOM 571 C CA . PHE A 1 79 ? 2.156 3.656 -28.318 1.00 48.38 79 PHE A CA 1
ATOM 572 C C . PHE A 1 79 ? 0.726 3.429 -28.789 1.00 48.38 79 PHE A C 1
ATOM 574 O O . PHE A 1 79 ? 0.096 2.456 -28.381 1.00 48.38 79 PHE A O 1
ATOM 581 N N . ASP A 1 80 ? 0.190 4.353 -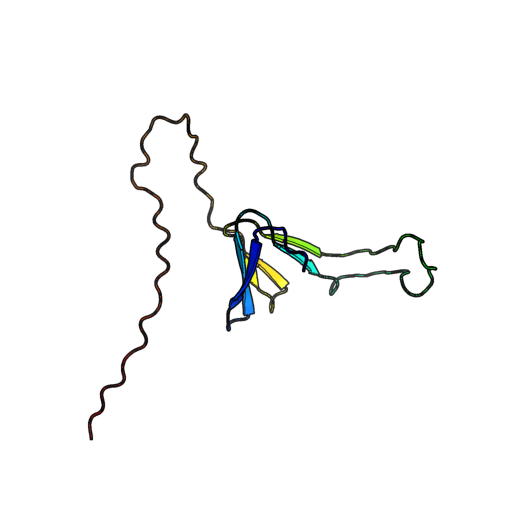29.584 1.00 61.56 80 ASP A N 1
ATOM 582 C CA . ASP A 1 80 ? -1.047 4.096 -30.311 1.00 61.56 80 ASP A CA 1
ATOM 583 C C . ASP A 1 80 ? -0.726 3.034 -31.380 1.00 61.56 80 ASP A C 1
ATOM 585 O O . ASP A 1 80 ? 0.034 3.313 -32.311 1.00 61.56 80 ASP A O 1
ATOM 589 N N . PRO A 1 81 ? -1.261 1.804 -31.273 1.00 51.22 81 PRO A N 1
ATOM 590 C CA . PRO A 1 81 ? -0.989 0.750 -32.244 1.00 51.22 81 PRO A CA 1
ATOM 591 C C . PRO A 1 81 ? -1.543 1.066 -33.647 1.00 51.22 81 PRO A C 1
ATOM 593 O O . PRO A 1 81 ? -1.194 0.373 -34.604 1.00 51.22 81 PRO A O 1
ATOM 596 N N . MET A 1 82 ? -2.395 2.091 -33.794 1.00 59.47 82 MET A N 1
ATOM 597 C CA . MET A 1 82 ? -2.830 2.642 -35.081 1.00 59.47 82 MET A CA 1
ATOM 598 C C . MET A 1 82 ? -2.006 3.851 -35.550 1.00 59.47 82 MET A C 1
ATOM 600 O O . MET A 1 82 ? -2.145 4.239 -36.717 1.00 59.47 82 MET A O 1
ATOM 604 N N . ASP A 1 83 ? -1.128 4.418 -34.718 1.00 65.38 83 ASP A N 1
ATOM 605 C CA . ASP A 1 83 ? -0.225 5.488 -35.138 1.00 65.38 83 ASP A CA 1
ATOM 606 C C . ASP A 1 83 ? 0.903 4.897 -35.994 1.00 65.38 83 ASP A C 1
ATOM 608 O O . ASP A 1 83 ? 1.873 4.297 -35.533 1.00 65.38 83 ASP A O 1
ATOM 612 N N . ARG A 1 84 ? 0.740 5.032 -37.314 1.00 63.00 84 ARG A N 1
ATOM 613 C CA . ARG A 1 84 ? 1.653 4.480 -38.327 1.00 63.00 84 ARG A CA 1
ATOM 614 C C . ARG A 1 84 ? 2.982 5.231 -38.420 1.00 63.00 84 ARG A C 1
ATOM 616 O O . ARG A 1 84 ? 3.816 4.871 -39.255 1.00 63.00 84 ARG A O 1
ATOM 623 N N . ARG A 1 85 ? 3.205 6.283 -37.624 1.00 66.94 85 ARG A N 1
ATOM 624 C CA . ARG A 1 85 ? 4.537 6.884 -37.507 1.00 66.94 85 ARG A CA 1
ATOM 625 C C . ARG A 1 85 ? 5.410 5.953 -36.676 1.00 66.94 85 ARG A C 1
ATOM 627 O O . ARG A 1 85 ? 5.272 5.877 -35.464 1.00 66.94 85 ARG A O 1
ATOM 634 N N . ALA A 1 86 ? 6.337 5.263 -37.340 1.00 50.62 86 ALA A N 1
ATOM 635 C CA . ALA A 1 86 ? 7.376 4.508 -36.651 1.00 50.62 86 ALA A CA 1
ATOM 636 C C . ALA A 1 86 ? 8.046 5.408 -35.589 1.00 50.62 86 ALA A C 1
ATOM 638 O O . ALA A 1 86 ? 8.457 6.525 -35.930 1.00 50.62 86 ALA A O 1
ATOM 639 N N . PRO A 1 87 ? 8.161 4.971 -34.319 1.00 53.06 87 PRO A N 1
ATOM 640 C CA . PRO A 1 87 ? 8.883 5.740 -33.320 1.00 53.06 87 PRO A CA 1
ATOM 641 C C . PRO A 1 87 ? 10.326 5.899 -33.803 1.00 53.06 87 PRO A C 1
ATOM 643 O O . PRO A 1 87 ? 10.970 4.923 -34.186 1.00 53.06 87 PRO A O 1
ATOM 646 N N . ALA A 1 88 ? 10.841 7.132 -33.805 1.00 60.97 88 ALA A N 1
ATOM 647 C CA . ALA A 1 88 ? 12.177 7.446 -34.327 1.00 60.97 88 ALA A CA 1
ATOM 648 C C . ALA A 1 88 ? 13.311 6.691 -33.596 1.00 60.97 88 ALA A C 1
ATOM 650 O O . ALA A 1 88 ? 14.431 6.615 -34.098 1.00 60.97 88 ALA A O 1
ATOM 651 N N . ARG A 1 89 ? 13.009 6.114 -32.426 1.00 47.38 89 ARG A N 1
ATOM 652 C CA . ARG A 1 89 ? 13.784 5.100 -31.706 1.00 47.38 89 ARG A CA 1
ATOM 653 C C . ARG A 1 89 ? 12.851 4.342 -30.749 1.00 47.38 89 ARG A C 1
ATOM 655 O O . ARG A 1 89 ? 12.008 4.994 -30.132 1.00 47.38 89 ARG A O 1
ATOM 662 N N . PRO A 1 90 ? 12.988 3.015 -30.584 1.00 43.72 90 PRO A N 1
ATOM 663 C CA . PRO A 1 90 ? 12.296 2.309 -29.510 1.00 43.72 90 PRO A CA 1
ATOM 664 C C . PRO A 1 90 ? 12.800 2.821 -28.146 1.00 43.72 90 PRO A C 1
ATOM 666 O O . PRO A 1 90 ? 14.002 3.079 -28.015 1.00 43.72 90 PRO A O 1
ATOM 669 N N . PRO A 1 91 ? 11.926 2.993 -27.135 1.00 51.66 91 PRO A N 1
ATOM 670 C CA . PRO A 1 91 ? 12.362 3.302 -25.781 1.00 51.66 91 PRO A CA 1
ATOM 671 C C . PRO A 1 91 ? 13.122 2.090 -25.240 1.00 51.66 91 PRO A C 1
ATOM 673 O O . PRO A 1 91 ? 12.545 1.040 -24.973 1.00 51.66 91 PRO A O 1
ATOM 676 N N . VAL A 1 92 ? 14.442 2.216 -25.143 1.00 47.66 92 VAL A N 1
ATOM 677 C CA . VAL A 1 92 ? 15.291 1.199 -24.526 1.00 47.66 92 VAL A CA 1
ATOM 678 C C . VAL A 1 92 ? 15.280 1.474 -23.028 1.00 47.66 92 VAL A C 1
ATOM 680 O O . VAL A 1 92 ? 15.754 2.526 -22.598 1.00 47.66 92 VAL A O 1
ATOM 683 N N . LEU A 1 93 ? 14.720 0.564 -22.231 1.00 48.38 93 LEU A N 1
ATOM 684 C CA . LEU A 1 93 ? 14.946 0.570 -20.789 1.00 48.38 93 LEU A CA 1
ATOM 685 C C . LEU A 1 93 ? 16.357 0.008 -20.561 1.00 48.38 93 LEU A C 1
ATOM 687 O O . LEU A 1 93 ? 16.560 -1.203 -20.602 1.00 48.38 93 LEU A O 1
ATOM 691 N N . LEU A 1 94 ? 17.346 0.889 -20.414 1.00 40.88 94 LEU A N 1
ATOM 692 C CA . LEU A 1 94 ? 18.690 0.502 -19.987 1.00 40.88 94 LEU A CA 1
ATOM 693 C C . LEU A 1 94 ? 18.667 0.343 -18.465 1.00 40.88 94 LEU A C 1
ATOM 695 O O . LEU A 1 94 ? 18.833 1.313 -17.730 1.00 40.88 94 LEU A O 1
ATOM 699 N N . GLU A 1 95 ? 18.422 -0.875 -17.989 1.00 45.03 95 GLU A N 1
ATOM 700 C CA . GLU A 1 95 ? 18.847 -1.253 -16.641 1.00 45.03 95 GLU A CA 1
ATOM 701 C C . GLU A 1 95 ? 20.373 -1.414 -16.687 1.00 45.03 95 GLU A C 1
ATOM 703 O O . GLU A 1 95 ? 20.893 -2.456 -17.089 1.00 45.03 95 GLU A O 1
ATOM 708 N N . GLU A 1 96 ? 21.111 -0.357 -16.345 1.00 43.62 96 GLU A N 1
ATOM 709 C CA . GLU A 1 96 ? 22.548 -0.487 -16.118 1.00 43.62 96 GLU A CA 1
ATOM 710 C C . GLU A 1 96 ? 22.768 -1.197 -14.779 1.00 43.62 96 GLU A C 1
ATOM 712 O O . GLU A 1 96 ? 22.624 -0.611 -13.706 1.00 43.62 96 GLU A O 1
ATOM 717 N N . MET A 1 97 ? 23.089 -2.490 -14.843 1.00 34.25 97 MET A N 1
ATOM 718 C CA . MET A 1 97 ? 23.606 -3.228 -13.696 1.00 34.25 97 MET A CA 1
ATOM 719 C C . MET A 1 97 ? 25.033 -2.737 -13.412 1.00 34.25 97 MET A C 1
ATOM 721 O O . MET A 1 97 ? 25.885 -2.866 -14.295 1.00 34.25 97 MET A O 1
ATOM 725 N N . PRO A 1 98 ? 25.340 -2.195 -12.219 1.00 41.53 98 PRO A N 1
ATOM 726 C CA . PRO A 1 98 ? 26.709 -1.830 -11.895 1.00 41.53 98 PRO A CA 1
ATOM 727 C C . PRO A 1 98 ? 27.556 -3.105 -11.843 1.00 41.53 98 PRO A C 1
ATOM 729 O O . PRO A 1 98 ? 27.329 -3.990 -11.016 1.00 41.53 98 PRO A O 1
ATOM 732 N N . VAL A 1 99 ? 28.522 -3.206 -12.755 1.00 49.66 99 VAL A N 1
ATOM 733 C CA . VAL A 1 99 ? 29.564 -4.232 -12.715 1.00 49.66 99 VAL A CA 1
ATOM 734 C C . VAL A 1 99 ? 30.443 -3.904 -11.510 1.00 49.66 99 VAL A C 1
ATOM 736 O O . VAL A 1 99 ? 31.073 -2.849 -11.476 1.00 49.66 99 VAL A O 1
ATOM 739 N N . GLY A 1 100 ? 30.419 -4.761 -10.488 1.00 45.47 100 GLY A N 1
ATOM 740 C CA . GLY A 1 100 ? 31.302 -4.627 -9.333 1.00 45.47 100 GLY A CA 1
ATOM 741 C C . GLY A 1 100 ? 32.759 -4.691 -9.784 1.00 45.47 100 GLY A C 1
ATOM 742 O O . GLY A 1 100 ? 33.121 -5.579 -10.552 1.00 45.47 100 GLY A O 1
ATOM 743 N N . GLU A 1 101 ? 33.574 -3.739 -9.332 1.00 49.00 101 GLU A N 1
ATOM 744 C CA . GLU A 1 101 ? 35.016 -3.753 -9.568 1.00 49.00 101 GLU A CA 1
ATOM 745 C C . GLU A 1 101 ? 35.620 -5.023 -8.948 1.00 49.00 101 GLU A C 1
ATOM 747 O O . GLU A 1 101 ? 35.570 -5.225 -7.731 1.00 49.00 101 GLU A O 1
ATOM 752 N N . GLU A 1 102 ? 36.180 -5.894 -9.790 1.00 52.88 102 GLU A 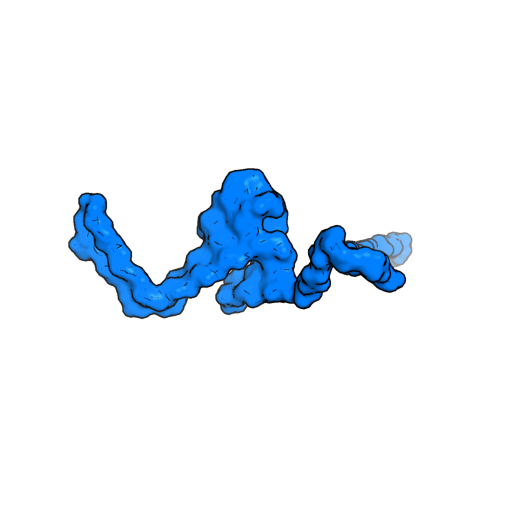N 1
ATOM 753 C CA . GLU A 1 102 ? 37.121 -6.921 -9.351 1.00 52.88 102 GLU A CA 1
ATOM 754 C C . GLU A 1 102 ? 38.355 -6.205 -8.797 1.00 52.88 102 GLU A C 1
ATOM 756 O O . GLU A 1 102 ? 39.151 -5.630 -9.539 1.00 52.88 102 GLU A O 1
ATOM 761 N N . GLY A 1 103 ? 38.484 -6.204 -7.470 1.00 47.62 103 GLY A N 1
ATOM 762 C CA . GLY A 1 103 ? 39.710 -5.799 -6.800 1.00 47.62 103 GLY A CA 1
ATOM 763 C C . GLY A 1 103 ? 40.843 -6.727 -7.223 1.00 47.62 103 GLY A C 1
ATOM 764 O O . GLY A 1 103 ? 40.858 -7.900 -6.849 1.00 47.62 103 GLY A O 1
ATOM 765 N N . ASP A 1 104 ? 41.760 -6.181 -8.016 1.00 50.34 104 ASP A N 1
ATOM 766 C CA . ASP A 1 104 ? 43.011 -6.805 -8.421 1.00 50.34 104 ASP A CA 1
ATOM 767 C C . ASP A 1 104 ? 43.839 -7.180 -7.184 1.00 50.34 104 ASP A C 1
ATOM 769 O O . ASP A 1 104 ? 44.106 -6.359 -6.300 1.00 50.34 104 ASP A O 1
ATOM 773 N N . GLY A 1 105 ? 44.206 -8.456 -7.113 1.00 53.44 105 GLY A N 1
ATOM 774 C CA . GLY A 1 105 ? 45.163 -8.955 -6.145 1.00 53.44 105 GLY A CA 1
ATOM 775 C C . GLY A 1 105 ? 46.564 -8.518 -6.552 1.00 53.44 105 GLY A C 1
ATOM 776 O O . GLY A 1 105 ? 47.083 -8.978 -7.564 1.00 53.44 105 GLY A O 1
ATOM 777 N N . GLY A 1 106 ? 47.200 -7.690 -5.727 1.00 47.59 106 GLY A N 1
ATOM 778 C CA . GLY A 1 106 ? 48.593 -7.290 -5.904 1.00 47.59 106 GLY A CA 1
ATOM 779 C C . GLY A 1 106 ? 49.267 -6.983 -4.569 1.00 47.59 106 GLY A C 1
ATOM 780 O O . GLY A 1 106 ? 49.016 -5.923 -4.009 1.00 47.59 106 GLY A O 1
ATOM 781 N N . GLU A 1 107 ? 50.085 -7.952 -4.135 1.00 44.62 107 GLU A N 1
ATOM 782 C CA . GLU A 1 107 ? 51.124 -7.995 -3.072 1.00 44.62 107 GLU A CA 1
ATOM 783 C C . GLU A 1 107 ? 50.848 -7.431 -1.664 1.00 44.62 107 GLU A C 1
ATOM 785 O O . GLU A 1 107 ? 50.786 -6.199 -1.460 1.00 44.62 107 GLU A O 1
#